Protein AF-X0Z5C6-F1 (afdb_monomer_lite)

Radius of gyration: 13.92 Å; chains: 1; bounding box: 33×27×44 Å

Organism: NCBI:txid412755

Structure (mmCIF, N/CA/C/O backbone):
data_AF-X0Z5C6-F1
#
_entry.id   AF-X0Z5C6-F1
#
loop_
_atom_site.group_PDB
_atom_site.id
_atom_site.type_symbol
_atom_site.label_atom_id
_atom_site.label_alt_id
_atom_site.label_comp_id
_atom_site.label_asym_id
_atom_site.label_entity_id
_atom_site.label_seq_id
_atom_site.pdbx_PDB_ins_code
_atom_site.Cartn_x
_atom_site.Cartn_y
_atom_site.Cartn_z
_atom_site.occupancy
_atom_site.B_iso_or_equiv
_atom_site.auth_seq_id
_atom_site.auth_comp_id
_atom_site.auth_asym_id
_atom_site.auth_atom_id
_atom_site.pdbx_PDB_model_num
ATOM 1 N N . MET A 1 1 ? 17.425 -10.661 -14.476 1.00 50.22 1 MET A N 1
ATOM 2 C CA . MET A 1 1 ? 16.651 -10.613 -13.218 1.00 50.22 1 MET A CA 1
ATOM 3 C C . MET A 1 1 ? 15.527 -9.616 -13.447 1.00 50.22 1 MET A C 1
ATOM 5 O O . MET A 1 1 ? 15.836 -8.530 -13.918 1.00 50.22 1 MET A O 1
ATOM 9 N N . SER A 1 2 ? 14.257 -9.994 -13.254 1.00 61.69 2 SER A N 1
ATOM 10 C CA . SER A 1 2 ? 13.138 -9.046 -13.395 1.00 61.69 2 SER A CA 1
ATOM 11 C C . SER A 1 2 ? 13.194 -8.050 -12.235 1.00 61.69 2 SER A C 1
ATOM 13 O O . SER A 1 2 ? 13.227 -8.456 -11.073 1.00 61.69 2 SER A O 1
ATOM 15 N N . HIS A 1 3 ? 13.259 -6.754 -12.543 1.00 79.62 3 HIS A N 1
ATOM 16 C CA . HIS A 1 3 ? 13.167 -5.693 -11.545 1.00 79.62 3 HIS A CA 1
ATOM 17 C C . HIS A 1 3 ? 11.692 -5.325 -11.375 1.00 79.62 3 HIS A C 1
ATOM 19 O O . HIS A 1 3 ? 11.209 -4.373 -11.990 1.00 79.62 3 HIS A O 1
ATOM 25 N N . THR A 1 4 ? 10.968 -6.111 -10.573 1.00 89.75 4 THR A N 1
ATOM 26 C CA . THR A 1 4 ? 9.586 -5.788 -10.203 1.00 89.75 4 THR A CA 1
ATOM 27 C C . THR A 1 4 ? 9.576 -4.949 -8.928 1.00 89.75 4 THR A C 1
ATOM 29 O O . THR A 1 4 ? 10.081 -5.375 -7.888 1.00 89.75 4 THR A O 1
ATOM 32 N N . VAL A 1 5 ? 9.005 -3.750 -9.009 1.00 90.94 5 VAL A N 1
ATOM 33 C CA . VAL A 1 5 ? 8.910 -2.785 -7.907 1.00 90.94 5 VAL A CA 1
ATOM 34 C C . VAL A 1 5 ? 7.457 -2.369 -7.757 1.00 90.94 5 VAL A C 1
ATOM 36 O O . VAL A 1 5 ? 6.806 -2.021 -8.743 1.00 90.94 5 VAL A O 1
ATOM 39 N N . ALA A 1 6 ? 6.935 -2.349 -6.535 1.00 92.38 6 ALA A N 1
ATOM 40 C CA . ALA A 1 6 ? 5.630 -1.757 -6.278 1.00 92.38 6 ALA A CA 1
ATOM 41 C C . ALA A 1 6 ? 5.748 -0.430 -5.526 1.00 92.38 6 ALA A C 1
ATOM 43 O O . ALA A 1 6 ? 6.334 -0.347 -4.454 1.00 92.38 6 ALA A O 1
ATOM 44 N N . ARG A 1 7 ? 5.140 0.618 -6.087 1.00 91.00 7 ARG A N 1
ATOM 45 C CA . ARG A 1 7 ? 5.009 1.928 -5.446 1.00 91.00 7 ARG A CA 1
ATOM 46 C C . ARG A 1 7 ? 3.699 1.987 -4.685 1.00 91.00 7 ARG A C 1
ATOM 48 O O . ARG A 1 7 ? 2.633 2.025 -5.310 1.00 91.00 7 ARG A O 1
ATOM 55 N N . CYS A 1 8 ? 3.772 1.983 -3.364 1.00 90.19 8 CYS A N 1
ATOM 56 C CA . CYS A 1 8 ? 2.613 1.924 -2.483 1.00 90.19 8 CYS A CA 1
ATOM 57 C C . CYS A 1 8 ? 2.328 3.276 -1.829 1.00 90.19 8 CYS A C 1
ATOM 59 O O . CYS A 1 8 ? 3.237 4.041 -1.510 1.00 90.19 8 CYS A O 1
ATOM 61 N N . TYR A 1 9 ? 1.043 3.566 -1.641 1.00 88.50 9 TYR A N 1
ATOM 62 C CA . TYR A 1 9 ? 0.572 4.772 -0.978 1.00 88.50 9 TYR A CA 1
ATOM 63 C C . TYR A 1 9 ? -0.680 4.484 -0.139 1.00 88.50 9 TYR A C 1
ATOM 65 O O . TYR A 1 9 ? -1.610 3.823 -0.627 1.00 88.50 9 TYR A O 1
ATOM 73 N N . PRO A 1 10 ? -0.735 4.965 1.116 1.00 86.88 10 PRO A N 1
ATOM 74 C CA . PRO A 1 10 ? -1.955 4.914 1.906 1.00 86.88 10 PRO A CA 1
ATOM 75 C C . PRO A 1 10 ? -3.032 5.761 1.221 1.00 86.88 10 PRO A C 1
ATOM 77 O O . PRO A 1 10 ? -2.741 6.758 0.564 1.00 86.88 10 PRO A O 1
ATOM 80 N N . LYS A 1 11 ? -4.291 5.336 1.315 1.00 85.50 11 LYS A N 1
ATOM 81 C CA . LYS A 1 11 ? -5.401 6.026 0.647 1.00 85.50 11 LYS A CA 1
ATOM 82 C C . LYS A 1 11 ? -6.497 6.452 1.604 1.00 85.50 11 LYS A C 1
ATOM 84 O O . LYS A 1 11 ? -6.984 7.572 1.505 1.00 85.50 11 LYS A O 1
ATOM 89 N N . LYS A 1 12 ? -6.944 5.545 2.467 1.00 84.44 12 LYS A N 1
ATOM 90 C CA . LYS A 1 12 ? -7.965 5.838 3.475 1.00 84.44 12 LYS A CA 1
ATOM 91 C C . LYS A 1 12 ? -7.855 4.869 4.638 1.00 84.44 12 LYS A C 1
ATOM 93 O O . LYS A 1 12 ? -7.491 3.712 4.441 1.00 84.44 12 LYS A O 1
ATOM 98 N N . MET A 1 13 ? -8.250 5.339 5.809 1.00 86.38 13 MET A N 1
ATOM 99 C CA . MET A 1 13 ? -8.444 4.522 6.999 1.00 86.38 13 MET A CA 1
ATOM 100 C C . MET A 1 13 ? -9.940 4.427 7.288 1.00 86.38 13 MET A C 1
ATOM 102 O O . MET A 1 13 ? -10.671 5.397 7.078 1.00 86.38 13 MET A O 1
ATOM 106 N N . TYR A 1 14 ? -10.410 3.262 7.714 1.00 84.50 14 TYR A N 1
ATOM 107 C CA . TYR A 1 14 ? -11.793 3.075 8.143 1.00 84.50 14 TYR A CA 1
ATOM 108 C C . TYR A 1 14 ? -11.893 1.945 9.164 1.00 84.50 14 TYR A C 1
ATOM 110 O O . TYR A 1 14 ? -11.007 1.098 9.259 1.00 84.50 14 TYR A O 1
ATOM 118 N N . THR A 1 15 ? -12.990 1.919 9.911 1.00 87.94 15 THR A N 1
ATOM 119 C CA . THR A 1 15 ? -13.309 0.849 10.856 1.00 87.94 15 THR A CA 1
ATOM 120 C C . THR A 1 15 ? -14.167 -0.220 10.179 1.00 87.94 15 THR A C 1
ATOM 122 O O . THR A 1 15 ? -15.140 0.090 9.489 1.00 87.94 15 THR A O 1
ATOM 125 N N . TRP A 1 16 ? -13.815 -1.495 10.357 1.00 79.06 16 TRP A N 1
ATOM 126 C CA . TRP A 1 16 ? -14.658 -2.634 9.985 1.00 79.06 16 TRP A CA 1
ATOM 127 C C . TRP A 1 16 ? -14.868 -3.495 11.230 1.00 79.06 16 TRP A C 1
ATOM 129 O O . TRP A 1 16 ? -13.951 -4.148 11.720 1.00 79.06 16 TRP A O 1
ATOM 139 N N . GLY A 1 17 ? -16.083 -3.479 11.782 1.00 87.06 17 GLY A N 1
ATOM 140 C CA . GLY A 1 17 ? -16.346 -4.109 13.076 1.00 87.06 17 GLY A CA 1
ATOM 141 C C . GLY A 1 17 ? -15.601 -3.388 14.204 1.00 87.06 17 GLY A C 1
ATOM 142 O O . GLY A 1 17 ? -15.888 -2.224 14.474 1.00 87.06 17 GLY A O 1
ATOM 143 N N . LYS A 1 18 ? -14.665 -4.084 14.863 1.00 87.25 18 LYS A N 1
ATOM 144 C CA . LYS A 1 18 ? -13.817 -3.528 15.937 1.00 87.25 18 LYS A CA 1
ATOM 145 C C . LYS A 1 18 ? -12.385 -3.209 15.487 1.00 87.25 18 LYS A C 1
ATOM 147 O O . LYS A 1 18 ? -11.595 -2.749 16.303 1.00 87.25 18 LYS A O 1
ATOM 152 N N . GLU A 1 19 ? -12.048 -3.459 14.224 1.00 86.19 19 GLU A N 1
ATOM 153 C CA . GLU A 1 19 ? -10.686 -3.321 13.706 1.00 86.19 19 GLU A CA 1
ATOM 154 C C . GLU A 1 19 ? -10.551 -2.067 12.840 1.00 86.19 19 GLU A C 1
ATOM 156 O O . GLU A 1 19 ? -11.446 -1.732 12.055 1.00 86.19 19 GLU A O 1
ATOM 161 N N . ASN A 1 20 ? -9.415 -1.379 12.967 1.00 85.88 20 ASN A N 1
ATOM 162 C CA . ASN A 1 20 ? -9.035 -0.329 12.030 1.00 85.88 20 ASN A CA 1
ATOM 163 C C . ASN A 1 20 ? -8.354 -0.972 10.825 1.00 85.88 20 ASN A C 1
ATOM 165 O O . ASN A 1 20 ? -7.493 -1.835 10.973 1.00 85.88 20 ASN A O 1
ATOM 169 N N . VAL A 1 21 ? -8.732 -0.535 9.630 1.00 88.19 21 VAL A N 1
ATOM 170 C CA . VAL A 1 21 ? -8.202 -1.045 8.368 1.00 88.19 21 VAL A CA 1
ATOM 171 C C . VAL A 1 21 ? -7.667 0.119 7.548 1.00 88.19 21 VAL A C 1
ATOM 173 O O . VAL A 1 21 ? -8.358 1.117 7.318 1.00 88.19 21 VAL A O 1
ATOM 176 N N . LEU A 1 22 ? -6.435 -0.028 7.070 1.00 87.44 22 LEU A N 1
ATOM 177 C CA . LEU A 1 22 ? -5.785 0.886 6.145 1.00 87.44 22 LEU A CA 1
ATOM 178 C C . LEU A 1 22 ? -5.897 0.330 4.718 1.00 87.44 22 LEU A C 1
ATOM 180 O O . LEU A 1 22 ? -5.419 -0.762 4.414 1.00 87.44 22 LEU A O 1
ATOM 184 N N . GLU A 1 23 ? -6.536 1.086 3.822 1.00 89.94 23 GLU A N 1
ATOM 185 C CA . GLU A 1 23 ? -6.497 0.816 2.382 1.00 89.94 23 GLU A CA 1
ATOM 186 C C . GLU A 1 23 ? -5.230 1.438 1.796 1.00 89.94 23 GLU A C 1
ATOM 188 O O . GLU A 1 23 ? -5.056 2.660 1.816 1.00 89.94 23 GLU A O 1
ATOM 193 N N . ILE A 1 24 ? -4.381 0.595 1.220 1.00 91.19 24 ILE A N 1
ATOM 194 C CA . ILE A 1 24 ? -3.150 0.966 0.531 1.00 91.19 24 ILE A CA 1
ATOM 195 C C . ILE A 1 24 ? -3.337 0.668 -0.945 1.00 91.19 24 ILE A C 1
ATOM 197 O O . ILE A 1 24 ? -3.796 -0.403 -1.339 1.00 91.19 24 ILE A O 1
ATOM 201 N N . LYS A 1 25 ? -2.994 1.626 -1.794 1.00 92.38 25 LYS A N 1
ATOM 202 C CA . LYS A 1 25 ? -2.987 1.432 -3.237 1.00 92.38 25 LYS A CA 1
ATOM 203 C C . LYS A 1 25 ? -1.541 1.291 -3.685 1.00 92.38 25 LYS A C 1
ATOM 205 O O . LYS A 1 25 ? -0.717 2.147 -3.400 1.00 92.38 25 LYS A O 1
ATOM 210 N N . CYS A 1 26 ? -1.247 0.213 -4.393 1.00 92.62 26 CYS A N 1
ATOM 211 C CA . CYS A 1 26 ? 0.080 -0.091 -4.897 1.00 92.62 26 CYS A CA 1
ATOM 212 C C . CYS A 1 26 ? 0.047 -0.152 -6.420 1.00 92.62 26 CYS A C 1
ATOM 214 O O . CYS A 1 26 ? -0.831 -0.780 -7.014 1.00 92.62 26 CYS A O 1
ATOM 216 N N . ARG A 1 27 ? 0.985 0.531 -7.068 1.00 93.81 27 ARG A N 1
ATOM 217 C CA . ARG A 1 27 ? 1.222 0.425 -8.509 1.00 93.81 27 ARG A CA 1
ATOM 218 C C . ARG A 1 27 ? 2.441 -0.453 -8.715 1.00 93.81 27 ARG A C 1
ATOM 220 O O . ARG A 1 27 ? 3.508 -0.106 -8.227 1.00 93.81 27 ARG A O 1
ATOM 227 N N . VAL A 1 28 ? 2.262 -1.569 -9.404 1.00 93.31 28 VAL A N 1
ATOM 228 C CA . VAL A 1 28 ? 3.338 -2.517 -9.691 1.00 93.31 28 VAL A CA 1
ATOM 229 C C . VAL A 1 28 ? 3.947 -2.159 -11.039 1.00 93.31 28 VAL A C 1
ATOM 231 O O . VAL A 1 28 ? 3.214 -1.909 -12.000 1.00 93.31 28 VAL A O 1
ATOM 234 N N . PHE A 1 29 ? 5.271 -2.131 -11.081 1.00 92.38 29 PHE A N 1
ATOM 235 C CA . PHE A 1 29 ? 6.079 -1.870 -12.259 1.00 92.38 29 PHE A CA 1
ATOM 236 C C . PHE A 1 29 ? 7.034 -3.037 -12.472 1.00 92.38 29 PHE A C 1
ATOM 238 O O . PHE A 1 29 ? 7.578 -3.556 -11.501 1.00 92.38 29 PHE A O 1
ATOM 245 N N . GLU A 1 30 ? 7.274 -3.412 -13.720 1.00 91.69 30 GLU A N 1
ATOM 246 C CA . GLU A 1 30 ? 8.334 -4.345 -14.104 1.00 91.69 30 GLU A CA 1
ATOM 247 C C . GLU A 1 30 ? 9.223 -3.645 -15.120 1.00 91.69 30 GLU A C 1
ATOM 249 O O . GLU A 1 30 ? 8.732 -3.109 -16.104 1.00 91.69 30 GLU A O 1
ATOM 254 N N . ASN A 1 31 ? 10.530 -3.585 -14.857 1.00 89.06 31 ASN A N 1
ATOM 255 C CA . ASN A 1 31 ? 11.488 -2.876 -15.716 1.00 89.06 31 ASN A CA 1
ATOM 256 C C . ASN A 1 31 ? 11.098 -1.405 -16.002 1.00 89.06 31 ASN A C 1
ATOM 258 O O . ASN A 1 31 ? 11.425 -0.865 -17.052 1.00 89.06 31 ASN A O 1
ATOM 262 N N . ASN A 1 32 ? 10.446 -0.746 -15.033 1.00 85.62 32 ASN A N 1
ATOM 263 C CA . ASN A 1 32 ? 9.846 0.600 -15.110 1.00 85.62 32 ASN A CA 1
ATOM 264 C C . ASN A 1 32 ? 8.564 0.727 -15.945 1.00 85.62 32 ASN A C 1
ATOM 266 O O . ASN A 1 32 ? 7.936 1.788 -15.910 1.00 85.62 32 ASN A O 1
ATOM 270 N N . ASP A 1 33 ? 8.122 -0.334 -16.612 1.00 91.06 33 ASP A N 1
ATOM 271 C CA . ASP A 1 33 ? 6.825 -0.360 -17.270 1.00 91.06 33 ASP A CA 1
ATOM 272 C C . ASP A 1 33 ? 5.720 -0.573 -16.241 1.00 91.06 33 ASP A C 1
ATOM 274 O O . ASP A 1 33 ? 5.804 -1.419 -15.349 1.00 91.06 33 ASP A O 1
ATOM 278 N N . TRP A 1 34 ? 4.661 0.227 -16.344 1.00 92.25 34 TRP A N 1
ATOM 279 C CA . TRP A 1 34 ? 3.486 0.051 -15.502 1.00 92.25 34 TRP A CA 1
ATOM 280 C C . TRP A 1 34 ? 2.793 -1.268 -15.852 1.00 92.25 34 TRP A C 1
ATOM 282 O O . TRP A 1 34 ? 2.369 -1.464 -16.988 1.00 92.25 34 TRP A O 1
ATOM 292 N N . LEU A 1 35 ? 2.623 -2.140 -14.857 1.00 93.44 35 LEU A N 1
ATOM 293 C CA . LEU A 1 35 ? 1.924 -3.411 -15.031 1.00 93.44 35 LEU A CA 1
ATOM 294 C C . LEU A 1 35 ? 0.467 -3.319 -14.592 1.00 93.44 35 LEU A C 1
ATOM 296 O O . LEU A 1 35 ? -0.460 -3.618 -15.340 1.00 93.44 35 LEU A O 1
ATOM 300 N N . ARG A 1 36 ? 0.256 -2.974 -13.318 1.00 93.50 36 ARG A N 1
ATOM 301 C CA . ARG A 1 36 ? -1.066 -3.053 -12.690 1.00 93.50 36 ARG A CA 1
ATOM 302 C C . ARG A 1 36 ? -1.180 -2.165 -11.466 1.00 93.50 36 ARG A C 1
ATOM 304 O O . ARG A 1 36 ? -0.203 -1.663 -10.915 1.00 93.50 36 ARG A O 1
ATOM 311 N N . THR A 1 37 ? -2.418 -1.983 -11.024 1.00 94.69 37 THR A N 1
ATOM 312 C CA . THR A 1 37 ? -2.744 -1.324 -9.759 1.00 94.69 37 THR A CA 1
ATOM 313 C C . THR A 1 37 ? -3.470 -2.305 -8.852 1.00 94.69 37 THR A C 1
ATOM 315 O O . THR A 1 37 ? -4.506 -2.838 -9.238 1.00 94.69 37 THR A O 1
ATOM 318 N N . VAL A 1 38 ? -2.971 -2.484 -7.635 1.00 93.56 38 VAL A N 1
ATOM 319 C CA . VAL A 1 38 ? -3.555 -3.349 -6.608 1.00 93.56 38 VAL A CA 1
ATOM 320 C C . VAL A 1 38 ? -4.003 -2.490 -5.429 1.00 93.56 38 VAL A C 1
ATOM 322 O O . VAL A 1 38 ? -3.391 -1.466 -5.122 1.00 93.56 38 VAL A O 1
ATOM 325 N N . ARG A 1 39 ? -5.111 -2.863 -4.787 1.00 92.75 39 ARG A N 1
ATOM 326 C CA . ARG A 1 39 ? -5.560 -2.252 -3.531 1.00 92.75 39 ARG A CA 1
ATOM 327 C C . ARG A 1 39 ? -5.460 -3.306 -2.446 1.00 92.75 39 ARG A C 1
ATOM 329 O O . ARG A 1 39 ? -6.162 -4.308 -2.524 1.00 92.75 39 ARG A O 1
ATOM 336 N N . VAL A 1 40 ? -4.614 -3.057 -1.462 1.00 91.44 40 VAL A N 1
ATOM 337 C CA . VAL A 1 40 ? -4.412 -3.930 -0.312 1.00 91.44 40 VAL A CA 1
ATOM 338 C C . VAL A 1 40 ? -5.120 -3.311 0.881 1.00 91.44 40 VAL A C 1
ATOM 340 O O . VAL A 1 40 ? -5.142 -2.091 1.046 1.00 91.44 40 VAL A O 1
ATOM 343 N N . ARG A 1 41 ? -5.752 -4.151 1.689 1.00 90.69 41 ARG A N 1
ATOM 344 C CA . ARG A 1 41 ? -6.365 -3.757 2.955 1.00 90.69 41 ARG A CA 1
ATOM 345 C C . ARG A 1 41 ? -5.579 -4.451 4.042 1.00 90.69 41 ARG A C 1
ATOM 347 O O . ARG A 1 41 ? -5.502 -5.674 4.028 1.00 90.69 41 ARG A O 1
ATOM 354 N N . VAL A 1 42 ? -4.997 -3.673 4.936 1.00 89.75 42 VAL A N 1
ATOM 355 C CA . VAL A 1 42 ? -4.196 -4.191 6.042 1.00 89.75 42 VAL A CA 1
ATOM 356 C C . VAL A 1 42 ? -4.800 -3.717 7.359 1.00 89.75 42 VAL A C 1
ATOM 358 O O . VAL A 1 42 ? -5.343 -2.607 7.401 1.00 89.75 42 VAL A O 1
ATOM 361 N N . PRO A 1 43 ? -4.761 -4.536 8.419 1.00 87.56 43 PRO A N 1
ATOM 362 C CA . PRO A 1 43 ? -5.125 -4.069 9.749 1.00 87.56 43 PRO A CA 1
ATOM 363 C C . PRO A 1 43 ? -4.213 -2.906 10.172 1.00 87.56 43 PRO A C 1
ATOM 365 O O . PRO A 1 43 ? -3.115 -2.735 9.649 1.00 87.56 43 PRO A O 1
ATOM 368 N N . PHE A 1 44 ? -4.689 -2.066 11.084 1.00 83.38 44 PHE A N 1
ATOM 369 C CA . PHE A 1 44 ? -3.936 -0.953 11.654 1.00 83.38 44 PHE A CA 1
ATOM 370 C C . PHE A 1 44 ? -4.140 -0.915 13.179 1.00 83.38 44 PHE A C 1
ATOM 372 O O . PHE A 1 44 ? -5.272 -1.115 13.632 1.00 83.38 44 PHE A O 1
ATOM 379 N N . PRO A 1 45 ? -3.106 -0.595 13.979 1.00 81.56 45 PRO A N 1
ATOM 380 C CA . PRO A 1 45 ? -1.726 -0.283 13.584 1.00 81.56 45 PRO A CA 1
ATOM 381 C C . PRO A 1 45 ? -0.918 -1.526 13.176 1.00 81.56 45 PRO A C 1
ATOM 383 O O . PRO A 1 45 ? -1.199 -2.627 13.635 1.00 81.56 45 PRO A O 1
ATOM 386 N N . LEU A 1 46 ? 0.083 -1.330 12.317 1.00 77.25 46 LEU A N 1
ATOM 387 C CA . LEU A 1 46 ? 1.107 -2.322 11.966 1.00 77.25 46 LEU A CA 1
ATOM 388 C C . LEU A 1 46 ? 2.473 -1.647 12.010 1.00 77.25 46 LEU A C 1
ATOM 390 O O . LEU A 1 46 ? 2.584 -0.473 11.638 1.00 77.25 46 LEU A O 1
ATOM 394 N N . TYR A 1 47 ? 3.509 -2.388 12.403 1.00 81.00 47 TYR A N 1
ATOM 395 C CA . TYR A 1 47 ? 4.875 -1.917 12.219 1.00 81.00 47 TYR A CA 1
ATOM 396 C C . TYR A 1 47 ? 5.221 -1.878 10.729 1.00 81.00 47 TYR A C 1
ATOM 398 O O . TYR A 1 47 ? 4.680 -2.619 9.908 1.00 81.00 47 TYR A O 1
ATOM 406 N N . PHE A 1 48 ? 6.143 -0.996 10.356 1.00 74.94 48 PHE A N 1
ATOM 407 C CA . PHE A 1 48 ? 6.520 -0.821 8.956 1.00 74.94 48 PHE A CA 1
ATOM 408 C C . PHE A 1 48 ? 7.157 -2.060 8.332 1.00 74.94 48 PHE A C 1
ATOM 410 O O . PHE A 1 48 ? 6.917 -2.336 7.157 1.00 74.94 48 PHE A O 1
ATOM 417 N N . GLU A 1 49 ? 7.929 -2.818 9.109 1.00 80.81 49 GLU A N 1
ATOM 418 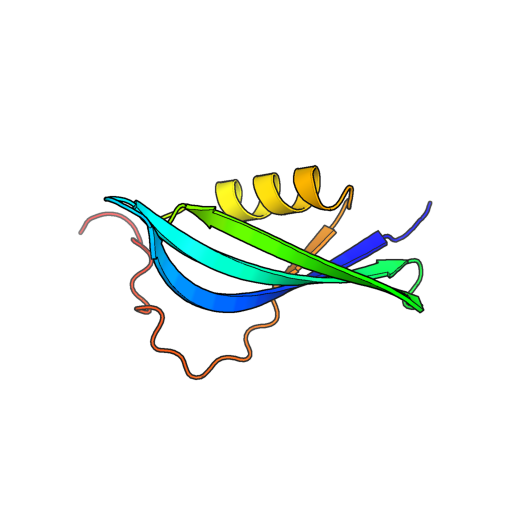C CA . GLU A 1 49 ? 8.501 -4.087 8.656 1.00 80.81 49 GLU A CA 1
ATOM 419 C C . GLU A 1 49 ? 7.397 -5.096 8.338 1.00 80.81 49 GLU A C 1
ATOM 421 O O . GLU A 1 49 ? 7.369 -5.634 7.233 1.00 80.81 49 GLU A O 1
ATOM 426 N N . GLU A 1 50 ? 6.434 -5.270 9.251 1.00 84.75 50 GLU A N 1
ATOM 427 C CA . GLU A 1 50 ? 5.271 -6.140 9.045 1.00 84.75 50 GLU A CA 1
ATOM 428 C C . GLU A 1 50 ? 4.478 -5.707 7.816 1.00 84.75 50 GLU A C 1
ATOM 430 O O . GLU A 1 50 ? 4.156 -6.526 6.960 1.00 84.75 50 GLU A O 1
ATOM 435 N N . LEU A 1 51 ? 4.211 -4.404 7.693 1.00 85.56 51 LEU A N 1
ATOM 436 C CA . LEU A 1 51 ? 3.487 -3.839 6.567 1.00 85.56 51 LEU A CA 1
ATOM 4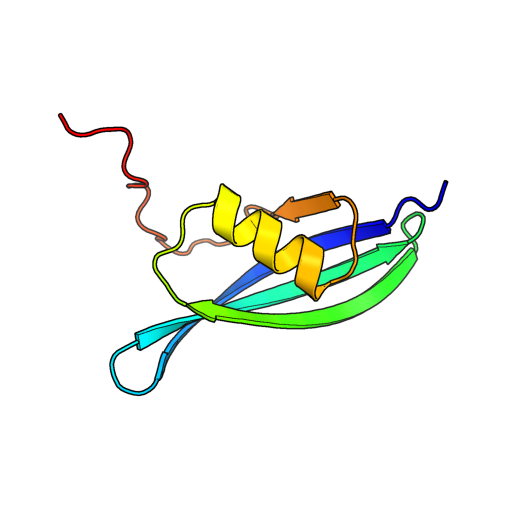37 C C . LEU A 1 51 ? 4.201 -4.103 5.235 1.00 85.56 51 LEU A C 1
ATOM 439 O O . LEU A 1 51 ? 3.562 -4.466 4.246 1.00 85.56 51 LEU A O 1
ATOM 443 N N . THR A 1 52 ? 5.517 -3.911 5.203 1.00 86.88 52 THR A N 1
ATOM 444 C CA . THR A 1 52 ? 6.333 -4.113 4.003 1.00 86.88 52 THR A CA 1
ATOM 445 C C . THR A 1 52 ? 6.340 -5.582 3.603 1.00 86.88 52 THR A C 1
ATOM 447 O O . THR A 1 52 ? 6.080 -5.884 2.439 1.00 86.88 52 THR A O 1
ATOM 450 N N . HIS A 1 53 ? 6.532 -6.492 4.562 1.00 88.94 53 HIS A N 1
ATOM 451 C CA . HIS A 1 53 ? 6.480 -7.935 4.328 1.00 88.94 53 HIS A CA 1
ATOM 452 C C . HIS A 1 53 ? 5.125 -8.367 3.754 1.00 88.94 53 HIS A C 1
ATOM 454 O O . HIS A 1 53 ? 5.069 -9.022 2.714 1.00 88.94 53 HIS A O 1
ATOM 460 N N . LEU A 1 54 ? 4.029 -7.909 4.368 1.00 90.50 54 LEU A N 1
ATOM 461 C CA . LEU A 1 54 ? 2.665 -8.223 3.937 1.00 90.50 54 LEU A CA 1
ATOM 462 C C . LEU A 1 54 ? 2.403 -7.751 2.502 1.00 90.50 54 LEU A C 1
ATOM 464 O O . LEU A 1 54 ? 1.792 -8.462 1.707 1.00 90.50 54 LEU A O 1
ATOM 468 N N . LEU A 1 55 ? 2.871 -6.552 2.147 1.00 90.62 55 LEU A N 1
ATOM 469 C CA . LEU A 1 55 ? 2.722 -6.022 0.793 1.00 90.62 55 LEU A CA 1
ATOM 470 C C . LEU A 1 55 ? 3.610 -6.748 -0.221 1.00 90.62 55 LEU A C 1
ATOM 472 O O . LEU A 1 55 ? 3.159 -6.968 -1.342 1.00 90.62 55 LEU A O 1
ATOM 476 N N . MET A 1 56 ? 4.834 -7.131 0.146 1.00 90.69 56 MET A N 1
ATOM 477 C CA . MET A 1 56 ? 5.721 -7.907 -0.726 1.00 90.69 56 MET A CA 1
ATOM 478 C C . MET A 1 56 ? 5.117 -9.272 -1.053 1.00 90.69 56 MET A C 1
ATOM 480 O O . MET A 1 56 ? 5.019 -9.619 -2.230 1.00 90.69 56 MET A O 1
ATOM 484 N N . GLU A 1 57 ? 4.624 -9.991 -0.039 1.00 90.81 57 GLU A N 1
ATOM 485 C CA . GLU A 1 57 ? 3.935 -11.272 -0.229 1.00 90.81 57 GLU A CA 1
ATOM 486 C C . GLU A 1 57 ? 2.646 -11.110 -1.043 1.00 90.81 57 GLU A C 1
ATOM 488 O O . GLU A 1 57 ? 2.391 -11.872 -1.972 1.00 90.81 57 GLU A O 1
ATOM 493 N N . HIS A 1 58 ? 1.833 -10.091 -0.747 1.00 91.62 58 HIS A N 1
ATOM 494 C CA . HIS A 1 58 ? 0.555 -9.897 -1.433 1.00 91.62 58 HIS A CA 1
ATOM 495 C C . HIS A 1 58 ? 0.708 -9.466 -2.900 1.00 91.62 58 HIS A C 1
ATOM 497 O O . HIS A 1 58 ? -0.169 -9.733 -3.724 1.00 91.62 58 HIS A O 1
ATOM 503 N N . LEU A 1 59 ? 1.780 -8.746 -3.232 1.00 90.25 59 LEU A N 1
ATOM 504 C CA . LEU A 1 59 ? 2.003 -8.207 -4.574 1.00 90.25 59 LEU A CA 1
ATOM 505 C C . LEU A 1 59 ? 2.915 -9.087 -5.434 1.00 90.25 59 LEU A C 1
ATOM 507 O O . LEU A 1 59 ? 2.953 -8.849 -6.646 1.00 90.25 59 LEU A O 1
ATOM 511 N N . ASP A 1 60 ? 3.572 -10.079 -4.822 1.00 90.12 60 ASP A N 1
ATOM 512 C CA . ASP A 1 60 ? 4.609 -10.929 -5.416 1.00 90.12 60 ASP A CA 1
ATOM 513 C C . ASP A 1 60 ? 5.748 -10.082 -6.009 1.00 90.12 60 ASP A C 1
ATOM 515 O O . ASP A 1 60 ? 6.067 -10.142 -7.196 1.00 90.12 60 ASP A O 1
ATOM 519 N N . VAL A 1 61 ? 6.301 -9.181 -5.185 1.00 88.25 61 VAL A N 1
ATOM 520 C CA . VAL A 1 61 ? 7.368 -8.249 -5.590 1.00 88.25 61 VAL A CA 1
ATOM 521 C C . VAL A 1 61 ? 8.563 -8.329 -4.651 1.00 88.25 61 VAL A C 1
ATOM 523 O O . VAL A 1 61 ? 8.413 -8.488 -3.443 1.00 88.25 61 VAL A O 1
ATOM 526 N N . GLY A 1 62 ? 9.764 -8.141 -5.201 1.00 85.50 62 GLY A N 1
ATOM 527 C CA . GLY A 1 62 ? 11.003 -8.117 -4.420 1.00 85.50 62 GLY A CA 1
ATOM 528 C C . GLY A 1 62 ? 11.330 -6.761 -3.790 1.00 85.50 62 GLY A C 1
ATOM 529 O O . GLY A 1 62 ? 12.269 -6.681 -3.006 1.00 85.50 62 GLY A O 1
ATOM 530 N N . ASN A 1 63 ? 10.604 -5.693 -4.141 1.00 87.75 63 ASN A N 1
ATOM 531 C CA . ASN A 1 63 ? 10.846 -4.359 -3.599 1.00 87.75 63 ASN A CA 1
ATOM 532 C C . ASN A 1 63 ? 9.566 -3.510 -3.529 1.00 87.75 63 ASN A C 1
ATOM 534 O O . ASN A 1 63 ? 8.751 -3.511 -4.460 1.00 87.75 63 ASN A O 1
ATOM 538 N N . ILE A 1 64 ? 9.432 -2.741 -2.447 1.00 86.69 64 ILE A N 1
ATOM 539 C CA . ILE A 1 64 ? 8.344 -1.788 -2.214 1.00 86.69 64 ILE A CA 1
ATOM 540 C C . ILE A 1 64 ? 8.943 -0.395 -2.036 1.00 86.69 64 ILE A C 1
ATOM 542 O O . ILE A 1 64 ? 9.780 -0.166 -1.170 1.00 86.69 64 ILE A O 1
ATOM 546 N N . GLU A 1 65 ? 8.461 0.561 -2.818 1.00 88.62 65 GLU A N 1
ATOM 547 C CA . GLU A 1 65 ? 8.756 1.978 -2.640 1.00 88.62 65 GLU A CA 1
ATOM 548 C C . GLU A 1 65 ? 7.529 2.667 -2.038 1.00 88.62 65 GLU A C 1
ATOM 550 O O . GLU A 1 65 ? 6.493 2.818 -2.694 1.00 88.62 65 GLU A O 1
ATOM 555 N N . PHE A 1 66 ? 7.630 3.122 -0.792 1.00 80.12 66 PHE A N 1
ATOM 556 C CA . PHE A 1 66 ? 6.614 3.999 -0.219 1.00 80.12 66 PHE A CA 1
ATOM 557 C C . PHE A 1 66 ? 6.881 5.440 -0.643 1.00 80.12 66 PHE A C 1
ATOM 559 O O . PHE A 1 66 ? 7.901 6.031 -0.298 1.00 80.12 66 PHE A O 1
ATOM 566 N N . GLN A 1 67 ? 5.953 6.016 -1.403 1.00 66.31 67 GLN A N 1
ATOM 567 C CA . GLN A 1 67 ? 6.032 7.421 -1.798 1.00 66.31 67 GLN A CA 1
ATOM 568 C C . GLN A 1 67 ? 5.436 8.285 -0.678 1.00 66.31 67 GLN A C 1
ATOM 570 O O . GLN A 1 67 ? 4.231 8.233 -0.429 1.00 66.31 67 GLN A O 1
ATOM 575 N N . GLN A 1 68 ? 6.276 9.084 -0.008 1.00 57.00 68 GLN A N 1
ATOM 576 C CA . GLN A 1 68 ? 5.897 10.034 1.052 1.00 57.00 68 GLN A CA 1
ATOM 577 C C . GLN A 1 68 ? 5.192 11.288 0.499 1.00 57.00 68 GLN A C 1
ATOM 579 O O . GLN A 1 68 ? 5.584 12.416 0.776 1.00 57.00 68 GLN A O 1
ATOM 584 N N . HIS A 1 69 ? 4.140 11.123 -0.297 1.00 48.56 69 HIS A N 1
ATOM 585 C CA . HIS A 1 69 ? 3.258 12.236 -0.646 1.00 48.56 69 HIS A CA 1
ATOM 586 C C . HIS A 1 69 ? 1.876 11.990 -0.052 1.00 48.56 69 HIS A C 1
ATOM 588 O O . HIS A 1 69 ? 0.982 11.466 -0.714 1.00 48.56 69 HIS A O 1
ATOM 594 N N . MET A 1 70 ? 1.709 12.381 1.211 1.00 42.41 70 MET A N 1
ATOM 595 C CA . MET A 1 70 ? 0.404 12.681 1.791 1.00 42.41 70 MET A CA 1
ATOM 596 C C . MET A 1 70 ? 0.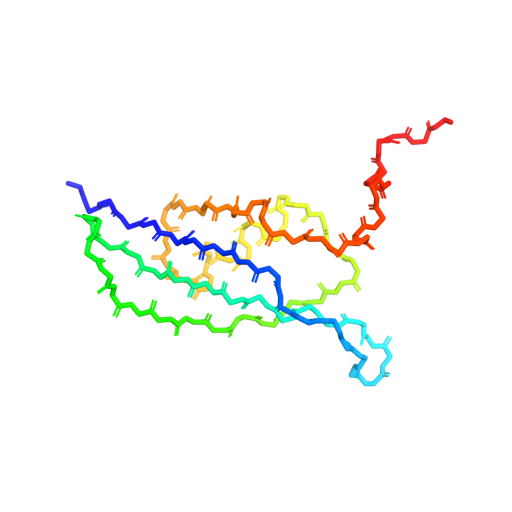564 13.681 2.943 1.00 42.41 70 MET A C 1
ATOM 598 O O . MET A 1 70 ? 1.122 13.344 3.981 1.00 42.41 70 MET A O 1
ATOM 602 N N . GLU A 1 71 ? -0.011 14.877 2.772 1.00 37.53 71 GLU A N 1
ATOM 603 C CA . GLU A 1 71 ? -0.456 15.807 3.830 1.00 37.53 71 GLU A CA 1
ATOM 604 C C . GLU A 1 71 ? -1.594 15.187 4.667 1.00 37.53 71 GLU A C 1
ATOM 606 O O . GLU A 1 71 ? -2.652 15.771 4.892 1.00 37.53 71 GLU A O 1
ATOM 611 N N . TYR A 1 72 ? -1.405 13.954 5.117 1.00 40.19 72 TYR A N 1
ATOM 612 C CA . TYR A 1 72 ? -2.165 13.421 6.225 1.00 40.19 72 TYR A CA 1
ATOM 613 C C . TYR A 1 72 ? -1.235 13.470 7.418 1.00 40.19 72 TYR A C 1
ATOM 615 O O . TYR A 1 72 ? -0.128 12.939 7.369 1.00 40.19 72 TYR A O 1
ATOM 623 N N . HIS A 1 73 ? -1.715 14.080 8.497 1.00 38.56 73 HIS A N 1
ATOM 624 C CA . HIS A 1 73 ? -1.247 13.799 9.843 1.00 38.56 73 HIS A CA 1
ATOM 625 C C . HIS A 1 73 ? -1.527 12.311 10.133 1.00 38.56 73 HIS A C 1
ATOM 627 O O . HIS A 1 73 ? -2.421 11.960 10.895 1.00 38.56 73 HIS A O 1
ATOM 633 N N . ILE A 1 74 ? -0.794 11.408 9.475 1.00 45.34 74 ILE A N 1
ATOM 634 C CA . ILE A 1 74 ? -0.346 10.188 10.128 1.00 45.34 74 ILE A CA 1
ATOM 635 C C . ILE A 1 74 ? 0.414 10.748 11.326 1.00 45.34 74 ILE A C 1
ATOM 637 O O . ILE A 1 74 ? 1.317 11.557 11.089 1.00 45.34 74 ILE A O 1
ATOM 641 N N . PRO A 1 75 ? 0.001 10.479 12.576 1.00 39.88 75 PRO A N 1
ATOM 642 C CA . PRO A 1 75 ? 0.743 10.987 13.713 1.00 39.88 75 PRO A CA 1
ATOM 643 C C . PRO A 1 75 ? 2.212 10.654 13.465 1.00 39.88 75 PRO A C 1
ATOM 645 O O . PRO A 1 75 ? 2.568 9.494 13.257 1.00 39.88 75 PRO A O 1
ATOM 648 N N . HIS A 1 76 ? 3.046 11.691 13.420 1.00 42.34 76 HIS A N 1
ATOM 649 C CA . HIS A 1 76 ? 4.502 11.586 13.322 1.00 42.34 76 HIS A CA 1
ATOM 650 C C . HIS A 1 76 ? 5.073 11.088 14.665 1.00 42.34 76 HIS A C 1
ATOM 652 O O . HIS A 1 76 ? 6.149 11.473 15.088 1.00 42.34 76 HIS A O 1
ATOM 658 N N . GLU A 1 77 ? 4.309 10.251 15.355 1.00 38.94 77 GLU A N 1
ATOM 659 C CA . GLU A 1 77 ? 4.696 9.449 16.493 1.00 38.94 77 GLU A CA 1
ATOM 660 C C . GLU A 1 77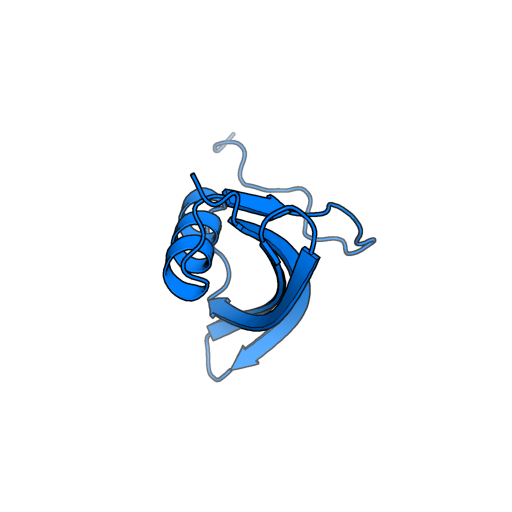 ? 4.482 8.010 16.031 1.00 38.94 77 GLU A C 1
ATOM 662 O O . GLU A 1 77 ? 3.534 7.313 16.392 1.00 38.94 77 GLU A O 1
ATOM 667 N N . TRP A 1 78 ? 5.374 7.566 15.1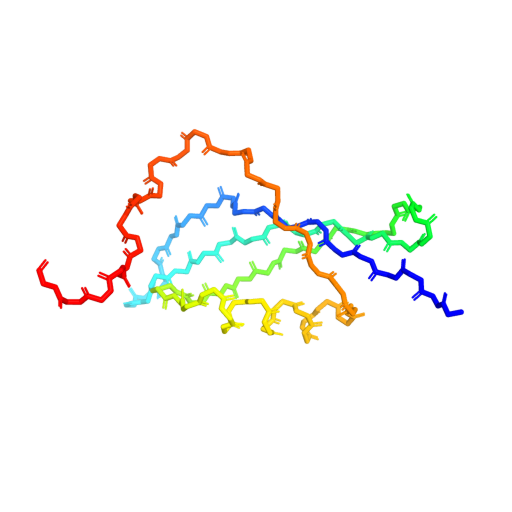48 1.00 51.62 78 TRP A N 1
ATOM 668 C CA . TRP A 1 78 ? 5.840 6.197 15.297 1.00 51.62 78 TRP A CA 1
ATOM 669 C C . TRP A 1 78 ? 6.395 6.080 16.719 1.00 51.62 78 TRP A C 1
ATOM 671 O O . TRP A 1 78 ? 7.023 7.040 17.168 1.00 51.62 78 TRP A O 1
ATOM 681 N N . PRO A 1 79 ? 6.194 4.970 17.445 1.00 38.16 79 PRO A N 1
ATOM 682 C CA . PRO A 1 79 ? 6.880 4.788 18.709 1.00 38.16 79 PRO A CA 1
ATOM 683 C C . PRO A 1 79 ? 8.375 4.622 18.411 1.00 38.16 79 PRO A C 1
ATOM 685 O O . PRO A 1 79 ? 8.879 3.509 18.274 1.00 38.16 79 PRO A O 1
ATOM 688 N N . GLU A 1 80 ? 9.099 5.735 18.303 1.00 40.81 80 GLU A N 1
ATOM 689 C CA . GLU A 1 80 ? 10.457 5.765 18.811 1.00 40.81 80 GLU A CA 1
ATOM 690 C C . GLU A 1 80 ? 10.319 5.377 20.281 1.00 40.81 80 GLU A C 1
ATOM 692 O O . GLU A 1 80 ? 9.665 6.070 21.051 1.00 40.81 80 GLU A O 1
ATOM 697 N N . SER A 1 81 ? 10.767 4.162 20.590 1.00 32.50 81 SER A N 1
ATOM 698 C CA .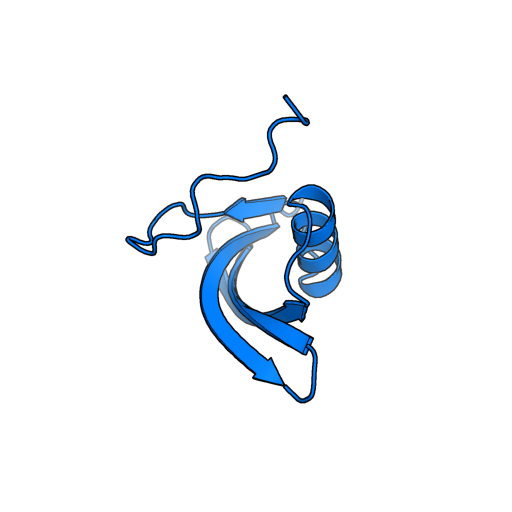 SER A 1 81 ? 11.041 3.607 21.915 1.00 32.50 81 SER A CA 1
ATOM 699 C C . SER A 1 81 ? 10.619 4.480 23.104 1.00 32.50 81 SER A C 1
ATOM 701 O O . SER A 1 81 ? 11.174 5.554 23.294 1.00 32.50 81 SER A O 1
ATOM 703 N N . ILE A 1 82 ? 9.716 3.954 23.941 1.00 39.53 82 ILE A N 1
ATOM 704 C CA . ILE A 1 82 ? 9.392 4.432 25.298 1.00 39.53 82 ILE A CA 1
ATOM 705 C C . ILE A 1 82 ? 10.553 5.232 25.925 1.00 39.53 82 ILE A C 1
ATOM 707 O O . ILE A 1 82 ? 11.559 4.641 26.329 1.00 39.53 82 ILE A O 1
ATOM 711 N N . ASN A 1 83 ? 10.372 6.554 26.008 1.00 30.92 83 ASN A N 1
ATOM 712 C CA . ASN A 1 83 ? 10.794 7.443 27.097 1.00 30.92 83 ASN A CA 1
ATOM 713 C C . ASN A 1 83 ? 10.088 8.796 26.983 1.00 30.92 83 ASN A C 1
ATOM 715 O O . ASN A 1 83 ? 10.301 9.487 25.965 1.00 30.92 83 ASN A O 1
#

Sequence (83 aa):
MSHTVARCYPKKMYTWGKENVLEIKCRVFENNDWLRTVRVRVPFPLYFEELTHLLMEHLDVGNIEFQQHMEYHIPHEWPESIN

Foldseek 3Di:
DKQKEKEKEWDDWDDDPNWIKTWIKIFIDTPNHTDDIDIDIDTPDDDPVRVQVVCCVVVVHPYYHYDPDDPDPPPPCPPPDDD

Secondary structure (DSSP, 8-state):
---EEEEEEEEEEEEETTEEEEEEEEEEEETTEEEEEEEEEEEES--HHHHHHHHHHHHT-SEEEE---------S----S--

pLDDT: mean 78.08, std 19.28, range [30.92, 94.69]